Protein AF-A0A1F5IU88-F1 (afdb_monomer_lite)

Secondary structure (DSSP, 8-state):
-EEEEEEETT----TT---SEEE-HHHHHHHTT--GGGEEE-TTS---TTSS----BTTBSEEEEEEE-HHHHHTSS-TT--SEEEE-S--HHHHHHHHHS---

Structure (mmCIF, N/CA/C/O backbone):
data_AF-A0A1F5IU88-F1
#
_entry.id   AF-A0A1F5IU88-F1
#
loop_
_atom_site.group_PDB
_atom_site.id
_atom_site.type_symbol
_atom_site.label_atom_id
_atom_site.label_alt_id
_atom_site.label_comp_id
_atom_site.label_asym_id
_atom_site.label_entity_id
_atom_site.label_seq_id
_atom_site.pdbx_PDB_ins_code
_atom_site.Cartn_x
_atom_site.Cartn_y
_atom_site.Cartn_z
_atom_site.occupancy
_atom_site.B_iso_or_equiv
_atom_site.auth_seq_id
_atom_site.auth_comp_id
_atom_site.auth_asym_id
_atom_site.auth_atom_id
_atom_site.pdbx_PDB_model_num
ATOM 1 N N . MET A 1 1 ? 10.527 6.587 -4.213 1.00 89.81 1 MET A N 1
ATOM 2 C CA . MET A 1 1 ? 10.066 6.339 -2.830 1.00 89.81 1 MET A CA 1
ATOM 3 C C . MET A 1 1 ? 8.668 5.728 -2.861 1.00 89.81 1 MET A C 1
ATOM 5 O O . MET A 1 1 ? 7.951 5.963 -3.830 1.00 89.81 1 MET A O 1
ATOM 9 N N . ALA A 1 2 ? 8.305 4.931 -1.857 1.00 93.50 2 ALA A N 1
ATOM 10 C CA . ALA A 1 2 ? 6.965 4.386 -1.665 1.00 93.50 2 ALA A CA 1
ATOM 11 C C . ALA A 1 2 ? 6.240 5.156 -0.551 1.00 93.50 2 ALA A C 1
ATOM 13 O O . ALA A 1 2 ? 6.774 5.322 0.549 1.00 93.50 2 ALA A O 1
ATOM 14 N N . GLU A 1 3 ? 5.030 5.610 -0.850 1.00 96.19 3 GLU A N 1
ATOM 15 C CA . GLU A 1 3 ? 4.143 6.320 0.070 1.00 96.19 3 GLU A CA 1
ATOM 16 C C . GLU A 1 3 ? 3.152 5.329 0.683 1.00 96.19 3 GLU A C 1
ATOM 18 O O . GLU A 1 3 ? 2.608 4.474 -0.021 1.00 96.19 3 GLU A O 1
ATOM 23 N N . ILE A 1 4 ? 2.891 5.449 1.981 1.00 95.81 4 ILE A N 1
ATOM 24 C CA . ILE A 1 4 ? 1.938 4.616 2.714 1.00 95.81 4 ILE A CA 1
ATOM 25 C C . ILE A 1 4 ? 0.774 5.490 3.161 1.00 95.81 4 ILE A C 1
ATOM 27 O O . ILE A 1 4 ? 0.972 6.503 3.831 1.00 95.81 4 ILE A O 1
ATOM 31 N N . TRP A 1 5 ? -0.429 5.060 2.805 1.00 95.69 5 TRP A N 1
ATOM 32 C CA . TRP A 1 5 ? -1.665 5.807 2.962 1.00 95.69 5 TRP A CA 1
ATOM 33 C C . TRP A 1 5 ? -2.669 5.045 3.828 1.00 95.69 5 TRP A C 1
ATOM 35 O O . TRP A 1 5 ? -2.877 3.847 3.629 1.00 95.69 5 TRP A O 1
ATOM 45 N N . TYR A 1 6 ? -3.325 5.739 4.754 1.00 93.38 6 TYR A N 1
ATOM 46 C CA . TYR A 1 6 ? -4.495 5.252 5.486 1.00 93.38 6 TYR A CA 1
ATOM 47 C C . TYR A 1 6 ? -5.745 5.863 4.861 1.00 93.38 6 TYR A C 1
ATOM 49 O O . TYR A 1 6 ? -6.020 7.046 5.047 1.00 93.38 6 TYR A O 1
ATOM 57 N N . LEU A 1 7 ? -6.488 5.061 4.100 1.00 92.06 7 LEU A N 1
ATOM 58 C CA . LEU A 1 7 ? -7.637 5.530 3.329 1.00 92.06 7 LEU A CA 1
ATOM 59 C C . LEU A 1 7 ? -8.943 4.926 3.867 1.00 92.06 7 LEU A C 1
ATOM 61 O O . LEU A 1 7 ? -9.157 3.716 3.719 1.00 92.06 7 LEU A O 1
ATOM 65 N N . PRO A 1 8 ? -9.821 5.729 4.496 1.00 90.00 8 PRO A N 1
ATOM 66 C CA . PRO A 1 8 ? -11.194 5.328 4.798 1.00 90.00 8 PRO A CA 1
ATOM 67 C C . PRO A 1 8 ? -11.933 4.798 3.561 1.00 90.00 8 PRO A C 1
ATOM 69 O O . PRO A 1 8 ? -11.690 5.258 2.448 1.00 90.00 8 PRO A O 1
ATOM 72 N N . ILE A 1 9 ? -12.850 3.843 3.732 1.00 87.44 9 ILE A N 1
ATOM 73 C CA . ILE A 1 9 ? -13.584 3.185 2.629 1.00 87.44 9 ILE A CA 1
ATOM 74 C C . ILE A 1 9 ? -14.373 4.139 1.715 1.00 87.44 9 ILE A C 1
ATOM 76 O O . ILE A 1 9 ? -14.656 3.807 0.562 1.00 87.44 9 ILE A O 1
ATOM 80 N N . ASP A 1 10 ? -14.753 5.302 2.227 1.00 87.75 10 ASP A N 1
ATOM 81 C CA . ASP A 1 10 ? -15.474 6.368 1.537 1.00 87.75 10 ASP A CA 1
ATOM 82 C C . ASP A 1 10 ? -14.553 7.427 0.916 1.00 87.75 10 ASP A C 1
ATOM 84 O O . ASP A 1 10 ? -15.051 8.367 0.307 1.00 87.75 10 ASP A O 1
ATOM 88 N N . THR A 1 11 ? -13.231 7.259 1.010 1.00 90.44 11 THR A N 1
ATOM 89 C CA . THR A 1 11 ? -12.272 8.144 0.339 1.00 90.44 11 THR A CA 1
ATOM 90 C C . THR A 1 11 ? -12.411 8.013 -1.174 1.00 90.44 11 THR A C 1
ATOM 92 O O . THR A 1 11 ? -12.401 6.903 -1.707 1.00 90.44 11 THR A O 1
ATOM 95 N N . GLU A 1 12 ? -12.505 9.149 -1.863 1.00 89.81 12 GLU A N 1
ATOM 96 C CA . GLU A 1 12 ? -12.611 9.222 -3.329 1.00 89.81 12 GLU A CA 1
ATOM 97 C C . GLU A 1 12 ? -11.386 9.890 -3.978 1.00 89.81 12 GLU A C 1
ATOM 99 O O . GLU A 1 12 ? -11.168 9.745 -5.180 1.00 89.81 12 GLU A O 1
ATOM 104 N N . SER A 1 13 ? -10.563 10.597 -3.194 1.00 91.00 13 SER A N 1
ATOM 105 C CA . SER A 1 13 ? -9.302 11.202 -3.629 1.00 91.00 13 SER A CA 1
ATOM 106 C C . SER A 1 13 ? -8.339 11.390 -2.449 1.00 91.00 13 SER A C 1
ATOM 108 O O . SER A 1 13 ? -8.743 11.325 -1.292 1.00 91.00 13 SER A O 1
ATOM 110 N N . ILE A 1 14 ? -7.060 11.639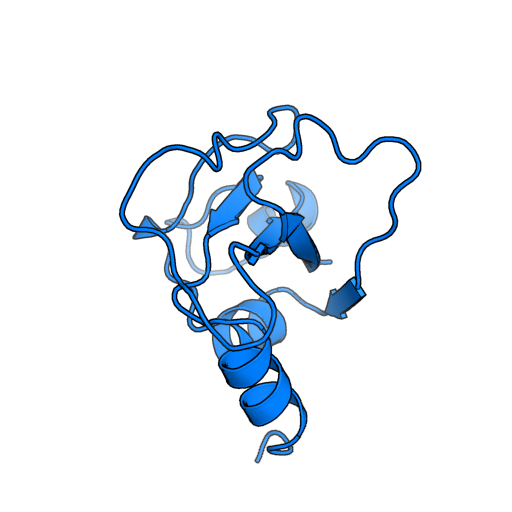 -2.746 1.00 90.88 14 ILE A N 1
ATOM 111 C CA . ILE A 1 14 ? -6.044 12.047 -1.754 1.00 90.88 14 ILE A CA 1
ATOM 112 C C . ILE A 1 14 ? -5.781 13.565 -1.762 1.00 90.88 14 ILE A C 1
ATOM 114 O O . ILE A 1 14 ? -4.772 14.025 -1.230 1.00 90.88 14 ILE A O 1
ATOM 118 N N . GLU A 1 15 ? -6.631 14.365 -2.413 1.00 90.81 15 GLU A N 1
ATOM 119 C CA . GLU A 1 15 ? -6.410 15.811 -2.532 1.00 90.81 15 GLU A CA 1
ATOM 120 C C . GLU A 1 15 ? -6.542 16.494 -1.162 1.00 90.81 15 GLU A C 1
ATOM 122 O O . GLU A 1 15 ? -7.547 16.343 -0.472 1.00 90.81 15 GLU A O 1
ATOM 127 N N . GLY A 1 16 ? -5.507 17.232 -0.750 1.00 88.31 16 GLY A N 1
ATOM 128 C CA . GLY A 1 16 ? -5.441 17.836 0.586 1.00 88.31 16 GLY A CA 1
ATOM 129 C C . GLY A 1 16 ? -5.105 16.852 1.713 1.00 88.31 16 GLY A C 1
ATOM 130 O O . GLY A 1 16 ? -5.148 17.237 2.880 1.00 88.31 16 GLY A O 1
ATOM 131 N N . MET A 1 17 ? -4.762 15.604 1.381 1.00 90.69 17 MET A N 1
ATOM 132 C CA . MET A 1 17 ? -4.270 14.601 2.323 1.00 90.69 17 MET A CA 1
ATOM 133 C C . MET A 1 17 ? -2.757 14.423 2.179 1.00 90.69 17 MET A C 1
ATOM 135 O O . MET A 1 17 ? -2.186 14.639 1.112 1.00 90.69 17 MET A O 1
ATOM 139 N N . GLU A 1 18 ? -2.116 13.971 3.253 1.00 93.50 18 GLU A N 1
ATOM 140 C CA . GLU A 1 18 ? -0.700 13.604 3.257 1.00 93.50 18 GLU A CA 1
ATOM 141 C C . GLU A 1 18 ? -0.547 12.099 3.482 1.00 93.50 18 GLU A C 1
ATOM 143 O O . GLU A 1 18 ? -1.348 11.474 4.191 1.00 93.50 18 GLU A O 1
ATOM 148 N N . ALA A 1 19 ? 0.499 11.525 2.884 1.00 95.19 19 ALA A N 1
ATOM 149 C CA . ALA A 1 19 ? 0.899 10.159 3.169 1.00 95.19 19 ALA A CA 1
ATOM 150 C C . ALA A 1 19 ? 1.305 10.045 4.644 1.00 95.19 19 ALA A C 1
ATOM 152 O O . ALA A 1 19 ? 2.014 10.894 5.183 1.00 95.19 19 ALA A O 1
ATOM 153 N N . GLN A 1 20 ? 0.887 8.971 5.306 1.00 94.56 20 GLN A N 1
ATOM 154 C CA . GLN A 1 20 ? 1.211 8.739 6.712 1.00 94.56 20 GLN A CA 1
ATOM 155 C C . GLN A 1 20 ? 2.688 8.382 6.885 1.00 94.56 20 GLN A C 1
ATOM 157 O O . GLN A 1 20 ? 3.293 8.729 7.900 1.00 94.56 20 GLN A O 1
ATOM 162 N N . TYR A 1 21 ? 3.277 7.703 5.894 1.00 94.31 21 TYR A N 1
ATOM 163 C CA . TYR 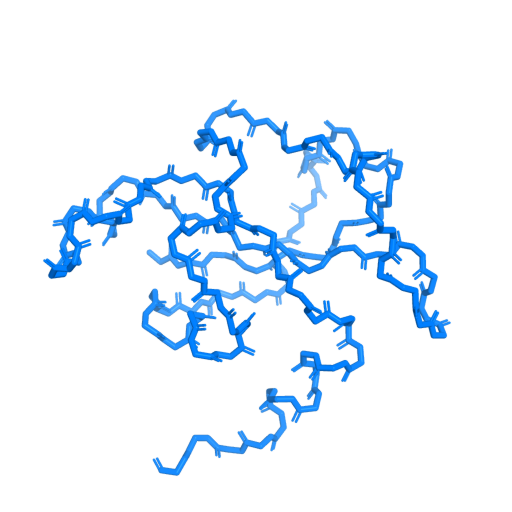A 1 21 ? 4.697 7.368 5.891 1.00 94.31 21 TYR A CA 1
ATOM 164 C C . TYR A 1 21 ? 5.281 7.378 4.486 1.00 94.31 21 TYR A C 1
ATOM 166 O O . TYR A 1 21 ? 4.624 7.006 3.517 1.00 94.31 21 TYR A O 1
ATOM 174 N N . GLU A 1 22 ? 6.575 7.668 4.417 1.00 94.25 22 GLU A N 1
ATOM 175 C CA . GLU A 1 22 ? 7.388 7.478 3.223 1.00 94.25 22 GLU A CA 1
ATOM 176 C C . GLU A 1 22 ? 8.580 6.566 3.542 1.00 94.25 22 GLU A C 1
ATOM 178 O O . GLU A 1 22 ? 9.246 6.693 4.583 1.00 94.25 22 GLU A O 1
ATOM 183 N N . ARG A 1 23 ? 8.823 5.588 2.666 1.00 91.44 23 ARG A N 1
ATOM 184 C CA . ARG A 1 23 ? 9.878 4.574 2.807 1.00 91.44 23 ARG A CA 1
ATOM 185 C C . ARG A 1 23 ? 10.468 4.216 1.448 1.00 91.44 23 ARG A C 1
ATOM 187 O O . ARG A 1 23 ? 9.871 4.473 0.406 1.00 91.44 23 ARG A O 1
ATOM 194 N N . ASN A 1 24 ? 11.644 3.591 1.436 1.00 92.00 24 ASN A N 1
ATOM 195 C CA . ASN A 1 24 ? 12.100 2.932 0.211 1.00 92.00 24 ASN A CA 1
ATOM 196 C C . ASN A 1 24 ? 11.158 1.761 -0.130 1.00 92.00 24 ASN A C 1
ATOM 198 O O . ASN A 1 24 ? 10.463 1.232 0.743 1.00 92.00 24 ASN A O 1
ATOM 202 N N . LEU A 1 25 ? 11.130 1.365 -1.403 1.00 91.44 25 LEU A N 1
ATOM 203 C CA . LEU A 1 25 ? 10.190 0.349 -1.872 1.00 91.44 25 LEU A CA 1
ATOM 204 C C . LEU A 1 25 ? 10.357 -1.000 -1.154 1.00 91.44 25 LEU A C 1
ATOM 206 O O . LEU A 1 25 ? 9.364 -1.630 -0.806 1.00 91.44 25 LEU A O 1
ATOM 210 N N . ARG A 1 26 ? 11.595 -1.439 -0.897 1.00 91.19 26 ARG A N 1
ATOM 211 C CA . ARG A 1 26 ? 11.865 -2.739 -0.263 1.00 91.19 26 ARG A CA 1
ATOM 212 C C . ARG A 1 26 ? 11.296 -2.807 1.156 1.00 91.19 26 ARG A C 1
ATOM 214 O O . ARG A 1 26 ? 10.579 -3.755 1.463 1.00 91.19 26 ARG A O 1
ATOM 221 N N . ASP A 1 27 ? 11.562 -1.796 1.974 1.00 91.31 27 ASP A N 1
ATOM 222 C CA . ASP A 1 27 ? 11.087 -1.741 3.357 1.00 91.31 27 ASP A CA 1
ATOM 223 C C . ASP A 1 27 ? 9.560 -1.643 3.408 1.00 91.31 27 ASP A C 1
ATOM 225 O O . ASP A 1 27 ? 8.920 -2.293 4.232 1.00 91.31 27 ASP A O 1
ATOM 229 N N . ALA A 1 28 ? 8.957 -0.857 2.508 1.00 92.69 28 ALA A N 1
ATOM 230 C CA . ALA A 1 28 ? 7.505 -0.734 2.423 1.00 92.69 28 ALA A CA 1
ATOM 231 C C . ALA A 1 28 ? 6.841 -2.075 2.072 1.00 92.69 28 ALA A C 1
ATOM 233 O O . ALA A 1 28 ? 5.845 -2.444 2.694 1.00 92.69 28 ALA A O 1
ATOM 234 N N . ILE A 1 29 ? 7.412 -2.826 1.123 1.00 92.25 29 ILE A N 1
ATOM 235 C CA . ILE A 1 29 ? 6.928 -4.156 0.729 1.00 92.25 29 ILE A CA 1
ATOM 236 C C . ILE A 1 29 ? 6.936 -5.120 1.915 1.00 92.25 29 ILE A C 1
ATOM 238 O O . ILE A 1 29 ? 5.940 -5.809 2.140 1.00 92.25 29 ILE A O 1
ATOM 242 N N . GLU A 1 30 ? 8.038 -5.163 2.665 1.00 91.25 30 GLU A N 1
ATOM 243 C CA . GLU A 1 30 ? 8.182 -6.048 3.820 1.00 91.25 30 GLU A CA 1
ATOM 244 C C . GLU A 1 30 ? 7.217 -5.659 4.947 1.00 91.25 30 GLU A C 1
ATOM 246 O O . GLU A 1 30 ? 6.469 -6.504 5.436 1.00 91.25 30 GLU A O 1
ATOM 251 N N . LEU A 1 31 ? 7.164 -4.372 5.307 1.00 91.06 31 LEU A N 1
ATOM 252 C CA . LEU A 1 31 ? 6.310 -3.876 6.390 1.00 91.06 31 LEU A CA 1
ATOM 253 C C . LEU A 1 31 ? 4.818 -4.107 6.133 1.00 91.06 31 LEU A C 1
ATOM 255 O O . LEU A 1 31 ? 4.072 -4.415 7.067 1.00 91.06 31 LEU A O 1
ATOM 259 N N . LEU A 1 32 ? 4.391 -3.930 4.882 1.00 91.81 32 LEU A N 1
ATOM 260 C CA . LEU A 1 32 ? 2.993 -4.030 4.462 1.00 91.81 32 LEU A CA 1
ATOM 261 C C . LEU A 1 32 ? 2.604 -5.418 3.944 1.00 91.81 32 LEU A C 1
ATOM 263 O O . LEU A 1 32 ? 1.455 -5.603 3.525 1.00 91.81 32 LEU A O 1
ATOM 267 N N . GLU A 1 33 ? 3.542 -6.368 3.938 1.00 90.88 33 GLU A N 1
ATOM 268 C CA . GLU A 1 33 ? 3.373 -7.714 3.382 1.00 90.88 33 GLU A CA 1
ATOM 269 C C . GLU A 1 33 ? 2.786 -7.673 1.955 1.00 90.88 33 GLU A C 1
ATOM 271 O O . GLU A 1 33 ? 1.849 -8.406 1.609 1.00 90.88 33 GLU A O 1
ATOM 276 N N . ILE A 1 34 ? 3.272 -6.746 1.119 1.00 93.38 34 ILE A N 1
ATOM 277 C CA . ILE A 1 34 ? 2.764 -6.550 -0.245 1.00 93.38 34 ILE A CA 1
ATOM 278 C C . ILE A 1 34 ? 3.379 -7.583 -1.182 1.00 93.38 34 ILE A C 1
ATOM 280 O O . ILE A 1 34 ? 4.552 -7.933 -1.096 1.00 93.38 34 ILE A O 1
ATOM 284 N N . THR A 1 35 ? 2.576 -8.047 -2.132 1.00 93.25 35 THR A N 1
ATOM 285 C CA . THR A 1 35 ? 3.049 -8.849 -3.259 1.00 93.25 35 THR A CA 1
ATOM 286 C C . THR A 1 35 ? 2.585 -8.204 -4.565 1.00 93.25 35 THR A C 1
ATOM 288 O O . THR A 1 35 ? 1.615 -7.438 -4.549 1.00 93.25 35 THR A O 1
ATOM 291 N N . PRO A 1 36 ? 3.200 -8.536 -5.717 1.00 92.94 36 PRO A N 1
ATOM 292 C CA . PRO A 1 36 ? 2.780 -8.004 -7.016 1.00 92.94 36 PRO A CA 1
ATOM 293 C C . PRO A 1 36 ? 1.293 -8.222 -7.336 1.00 92.94 36 PRO A C 1
ATOM 295 O O . PRO A 1 36 ? 0.685 -7.428 -8.045 1.00 92.94 36 PRO A O 1
ATOM 298 N N . LEU A 1 37 ? 0.690 -9.286 -6.792 1.00 92.81 37 LEU A N 1
ATOM 299 C CA . LEU A 1 37 ? -0.721 -9.626 -7.000 1.00 92.81 37 LEU A CA 1
ATOM 300 C C . LEU A 1 37 ? -1.689 -8.658 -6.309 1.00 92.81 37 LEU A C 1
ATOM 302 O O . LEU A 1 37 ? -2.869 -8.648 -6.641 1.00 92.81 37 LEU A O 1
ATOM 306 N N . LYS A 1 38 ? -1.210 -7.858 -5.349 1.00 92.12 38 LYS A N 1
ATOM 307 C CA . LYS A 1 38 ? -2.029 -6.877 -4.626 1.00 92.12 38 LYS A CA 1
ATOM 308 C C . LYS A 1 38 ? -2.132 -5.525 -5.341 1.00 92.12 38 LYS A C 1
ATOM 310 O O . LYS A 1 38 ? -2.749 -4.606 -4.799 1.00 92.12 38 LYS A O 1
ATOM 315 N N . TRP A 1 39 ? -1.532 -5.393 -6.527 1.00 94.94 39 TRP A N 1
ATOM 316 C CA . TRP A 1 39 ? -1.670 -4.209 -7.377 1.00 94.94 39 TRP A CA 1
ATOM 317 C C . TRP A 1 39 ? -3.146 -3.962 -7.712 1.00 94.94 39 TRP A C 1
ATOM 319 O O . TRP A 1 39 ? -3.876 -4.902 -8.027 1.00 94.94 39 TRP A O 1
ATOM 329 N N . GLN A 1 40 ? -3.584 -2.710 -7.617 1.00 93.62 40 GLN A N 1
ATOM 330 C CA . GLN A 1 40 ? -4.975 -2.303 -7.828 1.00 93.62 40 GLN A CA 1
ATOM 331 C C . GLN A 1 40 ? -5.139 -1.500 -9.115 1.00 93.62 40 GLN A C 1
ATOM 333 O O . GLN A 1 40 ? -5.983 -1.831 -9.943 1.00 93.62 40 GLN A O 1
ATOM 338 N N . CYS A 1 41 ? -4.352 -0.437 -9.264 1.00 94.31 41 CYS A N 1
ATOM 339 C CA . CYS A 1 41 ? -4.508 0.538 -10.336 1.00 94.31 41 CYS A CA 1
ATOM 340 C C . CYS A 1 41 ? -3.213 1.338 -10.545 1.00 94.31 41 CYS A C 1
ATOM 342 O O . CYS A 1 41 ? -2.279 1.254 -9.738 1.00 94.31 41 CYS A O 1
ATOM 344 N N . GLY A 1 42 ? -3.146 2.096 -11.640 1.00 95.12 42 GLY A N 1
ATOM 345 C CA . GLY A 1 42 ? -2.001 2.936 -11.994 1.00 95.12 42 GLY A CA 1
ATOM 346 C C . GLY A 1 42 ? -1.788 4.112 -11.035 1.00 95.12 42 GLY A C 1
ATOM 347 O O . GLY A 1 42 ? -2.632 4.416 -10.198 1.00 95.12 42 GLY A O 1
ATOM 348 N N . THR A 1 43 ? -0.643 4.791 -11.147 1.00 91.31 43 THR A N 1
ATOM 349 C CA . THR A 1 43 ? -0.282 5.937 -10.286 1.00 91.31 43 THR A CA 1
ATOM 350 C C . THR A 1 43 ? -1.203 7.139 -10.429 1.00 91.31 43 THR A C 1
ATOM 352 O O . THR A 1 43 ? -1.368 7.867 -9.451 1.00 91.31 43 THR A O 1
ATOM 355 N N . ASP A 1 44 ? -1.765 7.344 -11.618 1.00 90.31 44 ASP A N 1
ATOM 356 C CA . ASP A 1 44 ? -2.638 8.480 -11.948 1.00 90.31 44 ASP A CA 1
ATOM 357 C C . ASP A 1 44 ? -4.124 8.153 -11.722 1.00 90.31 44 ASP A C 1
ATOM 359 O O . ASP A 1 44 ? -4.999 8.987 -11.936 1.00 90.31 44 ASP A O 1
ATOM 363 N N . GLU A 1 45 ? -4.406 6.927 -11.281 1.00 92.06 45 GLU A N 1
ATOM 364 C CA . GLU A 1 45 ? -5.736 6.436 -10.942 1.00 92.06 45 GLU A CA 1
ATOM 365 C C . GLU A 1 45 ? -5.902 6.414 -9.415 1.00 92.06 45 GLU A C 1
ATOM 367 O O . GLU A 1 45 ? -4.920 6.362 -8.666 1.00 92.06 45 GLU A O 1
ATOM 372 N N . PHE A 1 46 ? -7.150 6.420 -8.942 1.00 92.06 46 PHE A N 1
ATOM 373 C CA . PHE A 1 46 ? -7.466 6.237 -7.526 1.00 92.06 46 PHE A CA 1
ATOM 374 C C . PHE A 1 46 ? -8.077 4.841 -7.290 1.00 92.06 46 PHE A C 1
ATOM 376 O O . PHE A 1 46 ? -8.977 4.437 -8.033 1.00 92.06 46 PHE A O 1
ATOM 383 N N . PRO A 1 47 ? -7.602 4.079 -6.288 1.00 90.12 47 PRO A N 1
ATOM 384 C CA . PRO A 1 47 ? -8.047 2.709 -6.054 1.00 90.12 47 PRO A CA 1
ATOM 385 C C . PRO A 1 47 ? -9.503 2.653 -5.574 1.00 90.12 47 PRO A C 1
ATOM 387 O O . PRO A 1 47 ? -9.933 3.432 -4.727 1.00 90.12 47 PRO A O 1
ATOM 390 N N . VAL A 1 48 ? -10.267 1.669 -6.054 1.00 86.00 48 VAL A N 1
ATOM 391 C CA . VAL A 1 48 ? -11.667 1.483 -5.638 1.00 86.00 48 VAL A CA 1
ATOM 392 C C . VAL A 1 48 ? -11.740 0.757 -4.288 1.00 86.00 48 VAL A C 1
ATOM 394 O O . VAL A 1 48 ? -11.785 -0.471 -4.215 1.00 86.00 48 VAL A O 1
ATOM 397 N N . LEU A 1 49 ? -11.810 1.521 -3.198 1.00 84.81 49 LEU A N 1
ATOM 398 C CA . LEU A 1 49 ? -11.765 1.001 -1.821 1.00 84.81 49 LEU A CA 1
ATOM 399 C C . LEU A 1 49 ? -12.997 0.179 -1.412 1.00 84.81 49 LEU A C 1
ATOM 401 O O . LEU A 1 49 ? -12.906 -0.717 -0.574 1.00 84.81 49 LEU A O 1
ATOM 405 N N . LYS A 1 50 ? -14.151 0.442 -2.032 1.00 75.19 50 LYS A N 1
ATOM 406 C CA . LYS A 1 50 ? -15.415 -0.270 -1.764 1.00 75.19 50 LYS A CA 1
ATOM 407 C C . LYS A 1 50 ? -15.431 -1.707 -2.300 1.00 75.19 50 LYS A C 1
ATOM 409 O O . LYS A 1 50 ? -16.394 -2.427 -2.061 1.00 75.19 50 LYS A O 1
ATOM 414 N N . THR A 1 51 ? -14.402 -2.119 -3.045 1.00 65.00 51 THR A N 1
ATOM 415 C CA . THR A 1 51 ? -14.333 -3.458 -3.640 1.00 65.00 51 THR A CA 1
ATOM 416 C C . THR A 1 51 ? -13.497 -4.422 -2.790 1.00 65.00 51 THR A C 1
ATOM 418 O O . THR A 1 51 ? -12.380 -4.119 -2.356 1.00 65.00 51 THR A O 1
ATOM 421 N N . GLY A 1 52 ? -14.062 -5.609 -2.554 1.00 61.69 52 GLY A N 1
ATOM 422 C CA . GLY A 1 52 ? -13.448 -6.698 -1.790 1.00 61.69 52 GLY A CA 1
ATOM 423 C C . GLY A 1 52 ? -13.908 -6.785 -0.334 1.00 61.69 52 GLY A C 1
ATOM 424 O O . GLY A 1 52 ? -14.779 -6.036 0.104 1.00 61.69 52 GLY A O 1
ATOM 425 N N . ASP A 1 53 ? -13.309 -7.718 0.405 1.00 63.66 53 ASP A N 1
ATOM 426 C CA . ASP A 1 53 ? -13.599 -7.904 1.824 1.00 63.66 53 ASP A CA 1
ATOM 427 C C . ASP A 1 53 ? -12.978 -6.760 2.641 1.00 63.66 53 ASP A C 1
ATOM 429 O O . ASP A 1 53 ? -11.767 -6.507 2.535 1.00 63.66 53 ASP A O 1
ATOM 433 N N . PRO A 1 54 ? -13.778 -6.032 3.436 1.00 62.38 54 PRO A N 1
ATOM 434 C CA . PRO A 1 54 ? -13.255 -4.975 4.276 1.00 62.38 54 PRO A CA 1
ATOM 435 C C . PRO A 1 54 ? -12.388 -5.563 5.388 1.00 62.38 54 PRO A C 1
ATOM 437 O O . PRO A 1 54 ? -12.792 -6.472 6.113 1.00 62.38 54 PRO A O 1
ATOM 440 N N . ILE A 1 55 ? -11.190 -5.006 5.539 1.00 67.12 55 ILE A N 1
ATOM 441 C CA . ILE A 1 55 ? -10.308 -5.293 6.666 1.00 67.12 55 ILE A CA 1
ATOM 442 C C . ILE A 1 55 ? -10.732 -4.342 7.790 1.00 67.12 55 ILE A C 1
ATOM 444 O O . ILE A 1 55 ? -10.566 -3.133 7.654 1.00 67.12 55 ILE A O 1
ATOM 448 N N . VAL A 1 56 ? -11.333 -4.874 8.857 1.00 69.31 56 VAL A N 1
ATOM 449 C CA . VAL A 1 56 ? -11.919 -4.075 9.948 1.00 69.31 56 VAL A CA 1
ATOM 450 C C . VAL A 1 56 ? -11.163 -4.325 11.250 1.00 69.31 56 VAL A C 1
ATOM 452 O O . VAL A 1 56 ? -10.973 -5.474 11.650 1.00 69.31 56 VAL A O 1
ATOM 455 N N . ASP A 1 57 ? -10.757 -3.247 11.918 1.00 70.75 57 ASP A N 1
ATOM 456 C CA . ASP A 1 57 ? -10.283 -3.252 13.305 1.00 70.75 57 ASP A CA 1
ATOM 457 C C . ASP A 1 57 ? -10.961 -2.129 14.117 1.00 70.75 57 ASP A C 1
ATOM 459 O O . ASP A 1 57 ? -11.918 -1.513 13.641 1.00 70.75 57 ASP A O 1
ATOM 463 N N . ASP A 1 58 ? -10.495 -1.859 15.342 1.00 74.31 58 ASP A N 1
ATOM 464 C CA . ASP A 1 58 ? -11.052 -0.806 16.213 1.00 74.31 58 ASP A CA 1
ATOM 465 C C . ASP A 1 58 ? -10.993 0.610 15.588 1.00 74.31 58 ASP A C 1
ATOM 467 O O . ASP A 1 58 ? -11.658 1.527 16.071 1.00 74.31 58 ASP A O 1
ATOM 471 N N . SER A 1 59 ? -10.229 0.798 14.505 1.00 68.69 59 SER A N 1
ATOM 472 C CA . SER A 1 59 ? -10.106 2.049 13.737 1.00 68.69 59 SER A CA 1
ATOM 473 C C . SER A 1 59 ? -11.169 2.188 12.634 1.00 68.69 59 SER A C 1
ATOM 475 O O . SER A 1 59 ? -11.223 3.218 11.963 1.00 68.69 59 SER A O 1
ATOM 477 N N . GLY A 1 60 ? -12.011 1.169 12.423 1.00 77.88 60 GLY A N 1
ATOM 478 C CA . GLY A 1 60 ? -13.073 1.158 11.414 1.00 77.88 60 GLY A CA 1
ATOM 479 C C . GLY A 1 60 ? -12.653 0.579 10.057 1.00 77.88 60 GLY A C 1
ATOM 480 O O . GLY A 1 60 ? -11.796 -0.297 9.968 1.00 77.88 60 GLY A O 1
ATOM 481 N N . TYR A 1 61 ? -13.307 1.045 8.986 1.00 82.56 61 TYR A N 1
ATOM 482 C CA . TYR A 1 61 ? -13.083 0.598 7.605 1.00 82.56 61 TYR A CA 1
ATOM 483 C C . TYR A 1 61 ? -11.982 1.425 6.936 1.00 82.56 61 TYR A C 1
ATOM 485 O O . TYR A 1 61 ? -12.259 2.235 6.049 1.00 82.56 61 TYR A O 1
ATOM 493 N N . VAL A 1 62 ? -10.742 1.252 7.387 1.00 87.12 62 VAL A N 1
ATOM 494 C CA . VAL A 1 62 ? -9.591 1.977 6.839 1.00 87.12 62 VAL A CA 1
ATOM 495 C C . VAL A 1 62 ? -8.622 1.008 6.179 1.00 87.12 62 VAL A C 1
ATOM 497 O O . VAL A 1 62 ? -8.173 0.037 6.785 1.00 87.12 62 VAL A O 1
ATOM 500 N N . TYR A 1 63 ? -8.284 1.287 4.924 1.00 89.25 63 TYR A N 1
ATOM 501 C CA . TYR A 1 63 ? -7.325 0.509 4.156 1.00 89.25 63 TYR A CA 1
ATOM 502 C C . TYR A 1 63 ? -5.926 1.090 4.281 1.00 89.25 63 TYR A C 1
ATOM 504 O O . TYR A 1 63 ? -5.727 2.291 4.100 1.00 89.25 63 TYR A O 1
ATOM 512 N N . VAL A 1 64 ? -4.947 0.218 4.512 1.00 92.81 64 VAL A N 1
ATOM 513 C CA . VAL A 1 64 ? -3.535 0.575 4.389 1.00 92.81 64 VAL A CA 1
ATOM 514 C C . VAL A 1 64 ? -3.095 0.315 2.949 1.00 92.81 64 VAL A C 1
ATOM 516 O O . VAL A 1 64 ? -3.108 -0.823 2.472 1.00 92.81 64 VAL A O 1
ATOM 519 N N . MET A 1 65 ? -2.729 1.378 2.242 1.00 94.31 65 MET A N 1
ATOM 520 C CA . MET A 1 65 ? -2.384 1.355 0.824 1.00 94.31 65 MET A CA 1
ATOM 521 C C . MET A 1 65 ? -0.940 1.806 0.621 1.00 94.31 65 MET A C 1
ATOM 523 O O . MET A 1 65 ? -0.451 2.670 1.340 1.00 94.31 65 MET A O 1
ATOM 527 N N . MET A 1 66 ? -0.264 1.250 -0.380 1.00 96.12 66 MET A N 1
ATOM 528 C CA . MET A 1 66 ? 1.053 1.710 -0.820 1.00 96.12 66 MET A CA 1
ATOM 529 C C . MET A 1 66 ? 0.942 2.309 -2.218 1.00 96.12 66 MET A C 1
ATOM 531 O O . MET A 1 66 ? 0.427 1.642 -3.116 1.00 96.12 66 MET A O 1
ATOM 535 N N . ARG A 1 67 ? 1.462 3.519 -2.423 1.00 96.50 67 ARG A N 1
ATOM 536 C CA . ARG A 1 67 ? 1.616 4.136 -3.745 1.00 96.50 67 ARG A CA 1
ATOM 537 C C . ARG A 1 67 ? 3.094 4.207 -4.106 1.00 96.50 67 ARG A C 1
ATOM 539 O O . ARG A 1 67 ? 3.924 4.590 -3.287 1.00 96.50 67 ARG A O 1
ATOM 546 N N . VAL A 1 68 ? 3.434 3.837 -5.335 1.00 94.88 68 VAL A N 1
ATOM 547 C CA . VAL A 1 68 ? 4.822 3.847 -5.814 1.00 94.88 68 VAL A CA 1
ATOM 548 C C . VAL A 1 68 ? 4.915 4.339 -7.256 1.00 94.88 68 VAL A C 1
ATOM 550 O O . VAL A 1 68 ? 4.171 3.891 -8.128 1.00 94.88 68 VAL A O 1
ATOM 553 N N . GLY A 1 69 ? 5.845 5.269 -7.489 1.00 92.94 69 GLY A N 1
ATOM 554 C CA . GLY A 1 69 ? 6.108 5.893 -8.788 1.00 92.94 69 GLY A CA 1
ATOM 555 C C . GLY A 1 69 ? 6.877 5.014 -9.783 1.00 92.94 69 GLY A C 1
ATOM 556 O O . GLY A 1 69 ? 7.490 4.011 -9.416 1.00 92.94 69 GLY A O 1
ATOM 557 N N . GLY A 1 70 ? 6.870 5.430 -11.055 1.00 88.19 70 GLY A N 1
ATOM 558 C CA . GLY A 1 70 ? 7.543 4.740 -12.165 1.00 88.19 70 GLY A CA 1
ATOM 559 C C . GLY A 1 70 ? 9.050 4.569 -11.976 1.00 88.19 70 GLY A C 1
ATOM 560 O O . GLY A 1 70 ? 9.553 3.461 -12.139 1.00 88.19 70 GLY A O 1
ATOM 561 N N . ASP A 1 71 ? 9.750 5.630 -11.575 1.00 86.88 71 ASP A N 1
ATOM 562 C CA . ASP A 1 71 ? 11.215 5.625 -11.453 1.00 86.88 71 ASP A CA 1
ATOM 563 C C . ASP A 1 71 ? 11.711 4.646 -10.381 1.00 86.88 71 ASP A C 1
ATOM 565 O O . ASP A 1 71 ? 12.638 3.869 -10.614 1.00 86.88 71 ASP A O 1
ATOM 569 N N . GLU A 1 72 ? 11.041 4.625 -9.224 1.00 85.00 72 GLU A N 1
ATOM 570 C CA . GLU A 1 72 ? 11.336 3.679 -8.141 1.00 85.00 72 GLU A CA 1
ATOM 571 C C . GLU A 1 72 ? 11.114 2.237 -8.607 1.00 85.00 72 GLU A C 1
ATOM 573 O O . GLU A 1 72 ? 11.918 1.347 -8.330 1.00 85.00 72 GLU A O 1
ATOM 578 N N . MET A 1 73 ? 10.027 2.009 -9.348 1.00 87.12 73 MET A N 1
ATOM 579 C CA . MET A 1 73 ? 9.671 0.673 -9.800 1.00 87.12 73 MET A CA 1
ATOM 580 C C . MET A 1 73 ? 10.584 0.164 -10.917 1.00 87.12 73 MET A C 1
ATOM 582 O O . MET A 1 73 ? 10.919 -1.019 -10.963 1.00 87.12 73 MET A O 1
ATOM 586 N N . ALA A 1 74 ? 11.030 1.051 -11.806 1.00 84.44 74 ALA A N 1
ATOM 587 C CA . ALA A 1 74 ? 11.955 0.713 -12.882 1.00 84.44 74 ALA A CA 1
ATOM 588 C C . ALA A 1 74 ? 13.304 0.212 -12.341 1.00 84.44 74 ALA A C 1
ATOM 590 O O . ALA A 1 74 ? 13.883 -0.728 -12.903 1.00 84.44 74 ALA A O 1
ATOM 591 N N . ALA A 1 75 ? 13.762 0.802 -11.232 1.00 83.25 75 ALA A N 1
ATOM 592 C CA . ALA A 1 75 ? 14.986 0.431 -10.530 1.00 83.25 75 ALA A CA 1
ATOM 593 C C . ALA A 1 75 ? 14.878 -0.893 -9.750 1.00 83.25 75 ALA A C 1
ATOM 595 O O . ALA A 1 75 ? 15.901 -1.452 -9.355 1.00 83.25 75 ALA A O 1
ATOM 596 N N . TYR A 1 76 ? 13.669 -1.424 -9.541 1.00 87.69 76 TYR A N 1
ATOM 597 C CA . TYR A 1 76 ? 13.467 -2.671 -8.809 1.00 87.69 76 TYR A CA 1
ATOM 598 C C . TYR A 1 76 ? 13.807 -3.904 -9.668 1.00 87.69 76 TYR A C 1
ATOM 600 O O . TYR A 1 76 ? 13.534 -3.961 -10.877 1.00 87.69 76 TYR A O 1
ATOM 608 N N . GLU A 1 77 ? 14.435 -4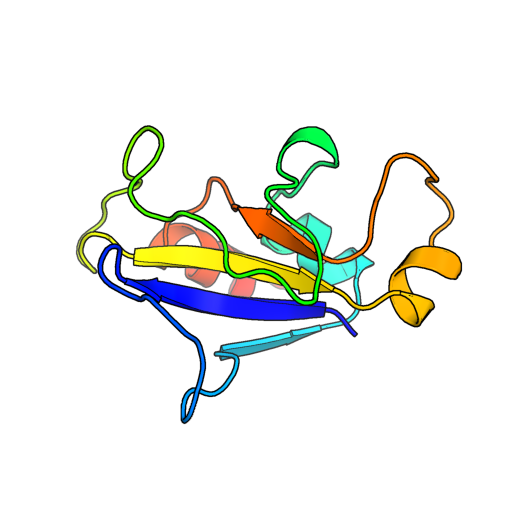.903 -9.041 1.00 85.81 77 GLU A N 1
ATOM 609 C CA . GLU A 1 77 ? 14.944 -6.104 -9.724 1.00 85.81 77 GLU A CA 1
ATOM 610 C C . GLU A 1 77 ? 13.808 -6.982 -10.273 1.00 85.81 77 GLU A C 1
ATOM 612 O O . GLU A 1 77 ? 13.886 -7.481 -11.397 1.00 85.81 77 GLU A O 1
ATOM 617 N N . ASP A 1 78 ? 12.725 -7.139 -9.509 1.00 88.19 78 ASP A N 1
ATOM 618 C CA . ASP A 1 78 ? 11.585 -7.974 -9.887 1.00 88.19 78 ASP A CA 1
ATOM 619 C C . ASP A 1 78 ? 10.620 -7.216 -10.816 1.00 88.19 78 ASP A C 1
ATOM 621 O O . ASP A 1 78 ? 9.918 -6.292 -10.409 1.00 88.19 78 ASP A O 1
ATOM 625 N N . LYS A 1 79 ? 10.548 -7.645 -12.081 1.00 87.00 79 LYS A N 1
ATOM 626 C CA . LYS A 1 79 ? 9.728 -7.013 -13.131 1.00 87.00 79 LYS A 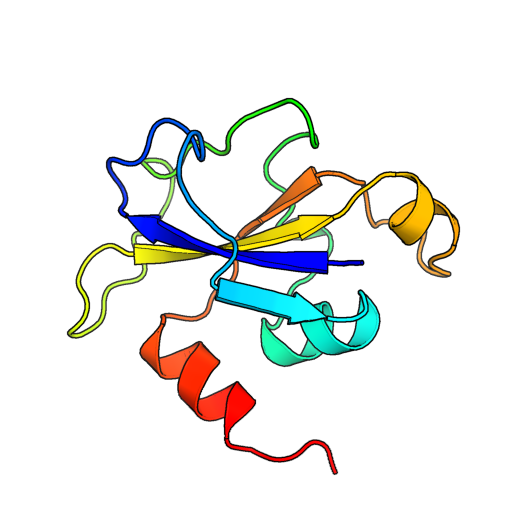CA 1
ATOM 627 C C . LYS A 1 79 ? 8.235 -7.340 -13.065 1.00 87.00 79 LYS A C 1
ATOM 629 O O . LYS A 1 79 ? 7.471 -6.835 -13.883 1.00 87.00 79 LYS A O 1
ATOM 634 N N . ARG A 1 80 ? 7.794 -8.175 -12.117 1.00 92.12 80 ARG A N 1
ATOM 635 C CA . ARG A 1 80 ? 6.356 -8.405 -11.878 1.00 92.12 80 ARG A CA 1
ATOM 636 C C . ARG A 1 80 ? 5.680 -7.194 -11.246 1.00 92.12 80 ARG A C 1
ATOM 638 O O . ARG A 1 80 ? 4.461 -7.062 -11.342 1.00 92.12 80 ARG A O 1
ATOM 645 N N . TRP A 1 81 ? 6.459 -6.339 -10.594 1.00 92.94 81 TRP A N 1
ATOM 646 C CA . TRP A 1 81 ? 5.956 -5.131 -9.975 1.00 92.94 81 TRP A CA 1
ATOM 647 C C . TRP A 1 81 ? 5.672 -4.046 -11.012 1.00 92.94 81 TRP A C 1
ATOM 649 O O . TRP A 1 81 ? 6.376 -3.894 -12.009 1.00 92.94 81 TRP A O 1
ATOM 659 N N . LYS A 1 82 ? 4.613 -3.284 -10.755 1.00 94.56 82 LYS A N 1
ATOM 660 C CA . LYS A 1 82 ? 4.140 -2.179 -11.590 1.00 94.56 82 LYS A CA 1
ATOM 661 C C . LYS A 1 82 ? 4.025 -0.898 -10.763 1.00 94.56 82 LYS A C 1
ATOM 663 O O . LYS A 1 82 ? 3.665 -0.985 -9.588 1.00 94.56 82 LYS A O 1
ATOM 668 N N . PRO A 1 83 ? 4.290 0.285 -11.329 1.00 95.56 83 PRO A N 1
ATOM 669 C CA . PRO A 1 83 ? 3.965 1.524 -10.636 1.00 95.56 83 PRO A CA 1
ATOM 670 C C . PRO A 1 83 ? 2.458 1.594 -10.361 1.00 95.56 83 PRO A C 1
ATOM 672 O O . PRO A 1 83 ? 1.648 1.078 -11.138 1.00 95.56 83 PRO A O 1
ATOM 675 N N . GLY A 1 84 ? 2.087 2.210 -9.243 1.00 96.00 84 GLY A N 1
ATOM 676 C CA . GLY A 1 84 ? 0.692 2.431 -8.881 1.00 96.00 84 GLY A CA 1
ATOM 677 C C . GLY A 1 84 ? 0.370 2.100 -7.435 1.00 96.00 84 GLY A C 1
ATOM 678 O O . GLY A 1 84 ? 1.234 2.175 -6.558 1.00 96.00 84 GLY A O 1
ATOM 679 N N . TRP A 1 85 ? -0.895 1.763 -7.207 1.00 96.50 85 TRP A N 1
ATOM 680 C CA . TRP A 1 85 ? -1.450 1.495 -5.887 1.00 96.50 85 TRP A CA 1
ATOM 681 C C . TRP A 1 85 ? -1.486 0.005 -5.578 1.00 96.50 85 TRP A C 1
ATOM 683 O O . TRP A 1 85 ? -1.898 -0.813 -6.401 1.00 96.50 85 TRP A O 1
ATOM 693 N N . TYR A 1 86 ? -1.121 -0.337 -4.349 1.00 95.31 86 TYR A N 1
ATOM 694 C CA . TYR A 1 86 ? -1.188 -1.682 -3.802 1.00 95.31 86 TYR A CA 1
ATOM 695 C C . TYR A 1 86 ? -1.991 -1.672 -2.510 1.00 95.31 86 TYR A C 1
ATOM 697 O O . TYR A 1 86 ? -1.783 -0.815 -1.651 1.00 95.31 86 TYR A O 1
ATOM 705 N N . LYS A 1 87 ? -2.878 -2.653 -2.354 1.00 92.81 87 LYS A N 1
ATOM 706 C CA . LYS A 1 87 ? -3.685 -2.826 -1.141 1.00 92.81 87 LYS A CA 1
ATOM 707 C C . LYS A 1 87 ? -2.977 -3.765 -0.171 1.00 92.81 87 LYS A C 1
ATOM 709 O O . LYS A 1 87 ? -2.690 -4.905 -0.529 1.00 92.81 87 LYS A O 1
ATOM 714 N N . SER A 1 88 ? -2.682 -3.314 1.047 1.00 91.62 88 SER A N 1
ATOM 715 C CA . SER A 1 88 ? -2.167 -4.207 2.088 1.00 91.62 88 SER A CA 1
ATOM 716 C C . SER A 1 88 ? -3.258 -5.157 2.579 1.00 91.62 88 SE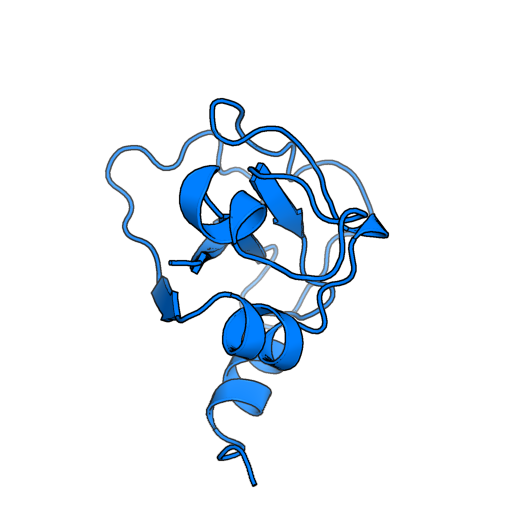R A C 1
ATOM 718 O O . SER A 1 88 ? -4.451 -4.878 2.481 1.00 91.62 88 SER A O 1
ATOM 720 N N . SER A 1 89 ? -2.831 -6.302 3.112 1.00 87.88 89 SER A N 1
ATOM 721 C CA . SER A 1 89 ? -3.721 -7.204 3.857 1.00 87.88 89 SER A CA 1
ATOM 722 C C . SER A 1 89 ? -3.752 -6.884 5.351 1.00 87.88 89 SER A C 1
ATOM 724 O O . SER A 1 89 ? -4.442 -7.566 6.102 1.00 87.88 89 SER A O 1
ATOM 726 N N . LEU A 1 90 ? -2.993 -5.878 5.788 1.00 89.62 90 LEU A N 1
ATOM 727 C CA . LEU A 1 90 ? -2.928 -5.462 7.177 1.00 89.62 90 LEU A CA 1
ATOM 728 C C . LEU A 1 90 ? -4.011 -4.429 7.485 1.00 89.62 90 LEU A C 1
ATOM 730 O O . LEU A 1 90 ? -4.326 -3.564 6.667 1.00 89.62 90 LEU A O 1
ATOM 734 N N . THR A 1 91 ? -4.535 -4.503 8.706 1.00 89.94 91 THR A N 1
ATOM 735 C CA . THR A 1 91 ? -5.264 -3.391 9.322 1.00 89.94 91 THR A CA 1
ATOM 736 C C . THR A 1 91 ? -4.265 -2.302 9.748 1.00 89.94 91 THR A C 1
ATOM 738 O O . THR A 1 91 ? -3.056 -2.564 9.802 1.00 89.94 91 THR A O 1
ATOM 741 N N . ILE A 1 92 ? -4.741 -1.113 10.140 1.00 89.62 92 ILE A N 1
ATOM 742 C CA . ILE A 1 92 ? -3.877 -0.081 10.745 1.00 89.62 92 ILE A CA 1
ATOM 743 C C . ILE A 1 92 ? -3.134 -0.658 11.952 1.00 89.62 92 ILE A C 1
ATOM 745 O O . ILE A 1 92 ? -1.910 -0.574 12.021 1.00 89.62 92 ILE A O 1
ATOM 749 N N . ILE A 1 93 ? -3.842 -1.309 12.881 1.00 89.12 93 ILE A N 1
ATOM 750 C CA . ILE A 1 93 ? -3.224 -1.895 14.080 1.00 89.12 93 ILE A CA 1
ATOM 751 C C . ILE A 1 93 ? -2.171 -2.949 13.707 1.00 89.12 93 ILE A C 1
ATOM 753 O O . ILE A 1 93 ? -1.123 -3.034 14.354 1.00 89.12 93 ILE A O 1
ATOM 757 N N . GLY A 1 94 ? -2.438 -3.767 12.685 1.00 89.00 94 GLY A N 1
ATOM 758 C CA . GLY A 1 94 ? -1.492 -4.763 12.180 1.00 89.00 94 GLY A CA 1
ATOM 759 C C . GLY A 1 94 ? -0.208 -4.125 11.651 1.00 89.00 94 GLY A C 1
ATOM 760 O O . GLY A 1 94 ? 0.890 -4.521 12.046 1.00 89.00 94 GLY A O 1
ATOM 761 N N . PHE A 1 95 ? -0.344 -3.092 10.822 1.00 89.88 95 PHE A N 1
ATOM 762 C CA . PHE A 1 95 ? 0.791 -2.366 10.264 1.00 89.88 95 PHE A CA 1
ATOM 763 C C . PHE A 1 95 ? 1.582 -1.592 11.334 1.00 89.88 95 PHE A C 1
ATOM 765 O O . PHE A 1 95 ? 2.804 -1.708 11.391 1.00 89.88 95 PHE A O 1
ATOM 772 N N . GLU A 1 96 ? 0.918 -0.904 12.263 1.00 90.12 96 GLU A N 1
ATOM 773 C CA . GLU A 1 96 ? 1.567 -0.206 13.384 1.00 90.12 96 GLU A CA 1
ATOM 774 C C . GLU A 1 96 ? 2.358 -1.163 14.291 1.00 90.12 96 GLU A C 1
ATOM 776 O O . GLU A 1 96 ? 3.435 -0.835 14.800 1.00 90.12 96 GLU A O 1
ATOM 781 N N . LYS A 1 97 ? 1.861 -2.392 14.484 1.00 89.31 97 LYS A N 1
ATOM 782 C CA . LYS A 1 97 ? 2.617 -3.445 15.178 1.00 89.31 97 LYS A CA 1
ATOM 783 C C . LYS A 1 97 ? 3.871 -3.843 14.403 1.00 89.31 97 LYS A C 1
ATOM 785 O O . LYS A 1 97 ? 4.900 -4.071 15.041 1.00 89.31 97 LYS A O 1
ATOM 790 N N . ASN A 1 98 ? 3.804 -3.925 13.074 1.00 89.19 98 ASN A N 1
ATOM 791 C CA . ASN A 1 98 ? 4.969 -4.205 12.234 1.00 89.19 98 ASN A CA 1
ATOM 792 C C . ASN A 1 98 ? 5.981 -3.053 12.277 1.00 89.19 98 ASN A C 1
ATOM 794 O O . ASN A 1 98 ? 7.155 -3.316 12.501 1.00 89.19 98 ASN A O 1
ATOM 798 N N . LEU A 1 99 ? 5.543 -1.791 12.214 1.00 87.50 99 LEU A N 1
ATOM 799 C CA . LEU A 1 99 ? 6.419 -0.619 12.363 1.00 87.50 99 LEU A CA 1
ATOM 800 C C . LEU A 1 99 ? 7.208 -0.613 13.683 1.00 87.50 99 LEU A C 1
ATOM 802 O O . LEU A 1 99 ? 8.372 -0.214 13.720 1.00 87.50 99 LEU A O 1
ATOM 806 N N . ARG A 1 100 ? 6.582 -1.043 14.786 1.00 85.31 100 ARG A N 1
ATOM 807 C CA . ARG A 1 100 ? 7.218 -1.092 16.117 1.00 85.31 100 ARG A CA 1
ATOM 808 C C . ARG A 1 100 ? 8.201 -2.246 16.278 1.00 85.31 100 ARG A C 1
ATOM 810 O O . ARG A 1 100 ? 9.094 -2.176 17.127 1.00 85.31 100 ARG A O 1
ATOM 817 N N . LYS A 1 101 ? 8.046 -3.316 15.498 1.00 79.75 101 LYS A N 1
ATOM 818 C CA . LYS A 1 101 ? 9.042 -4.382 15.426 1.00 79.75 101 LYS A CA 1
ATOM 819 C C . LYS A 1 101 ? 10.203 -3.832 14.602 1.00 79.75 101 LYS A C 1
ATOM 821 O O . LYS A 1 101 ? 10.119 -3.769 13.385 1.00 79.75 101 LYS A O 1
ATOM 826 N N . LYS A 1 102 ? 11.272 -3.385 15.274 1.00 52.72 102 LYS A N 1
ATOM 827 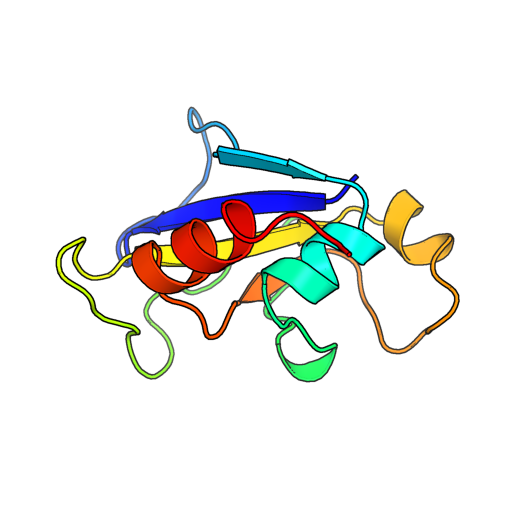C CA . LYS A 1 102 ? 12.502 -2.954 14.592 1.00 52.72 102 LYS A CA 1
ATOM 828 C C . LYS A 1 102 ? 12.883 -3.987 13.517 1.00 52.72 102 LYS A C 1
ATOM 830 O O . LYS A 1 102 ? 12.849 -5.179 13.843 1.00 52.72 102 LYS A O 1
ATOM 835 N N . PRO A 1 103 ? 13.276 -3.560 12.304 1.00 54.16 103 PRO A N 1
ATOM 836 C CA . PRO A 1 103 ? 13.912 -4.474 11.367 1.00 54.16 103 PRO A CA 1
ATOM 837 C C . PRO A 1 103 ? 15.139 -5.076 12.066 1.00 54.16 103 PRO A C 1
ATOM 839 O O . PRO A 1 103 ? 15.873 -4.362 12.760 1.00 54.16 103 PRO A O 1
ATOM 842 N N . LYS A 1 104 ? 15.267 -6.402 11.995 1.00 45.06 104 LYS A N 1
ATOM 843 C CA . LYS A 1 104 ? 16.424 -7.131 12.526 1.00 45.06 104 LYS A CA 1
ATOM 844 C C . LYS A 1 104 ? 17.641 -6.917 11.643 1.00 45.06 104 LYS A C 1
ATOM 846 O O . LYS A 1 104 ? 17.458 -6.889 10.410 1.00 45.06 104 LYS A O 1
#

Foldseek 3Di:
DKFKAWAALPDPDCVVHGGPDDDQPVVCCVLLVFDLVQFADALVDDGNSPDDDFDQDPVGRIWIKMAADDVSQVPDPDPSHDGGMGTGPDDPVSSVVSVVPPDD

Sequence (104 aa):
MAEIWYLPIDTESIEGMEAQYERNLRDAIELLEITPLKWQCGTDEFPVLKTGDPIVDDSGYVYVMMRVGGDEMAAYEDKRWKPGWYKSSLTIIGFEKNLRKKPK

pLDDT: mean 87.44, std 10.01, range [45.06, 96.5]

Radius of gyration: 13.04 Å; chains: 1; bounding box: 32×28×29 Å